Protein AF-A0A821DNL5-F1 (afdb_monomer_lite)

Structure (mmCIF, N/CA/C/O backbone):
data_AF-A0A821DNL5-F1
#
_entry.id   AF-A0A821DNL5-F1
#
loop_
_atom_site.group_PDB
_atom_site.id
_atom_site.type_symbol
_atom_site.label_atom_id
_atom_site.label_alt_id
_atom_site.label_comp_id
_atom_site.label_asym_id
_atom_site.label_entity_id
_atom_site.label_seq_id
_atom_site.pdbx_PDB_ins_code
_atom_site.Cartn_x
_atom_site.Cartn_y
_atom_site.Cartn_z
_atom_site.occupancy
_atom_site.B_iso_or_equiv
_atom_site.auth_seq_id
_atom_site.auth_comp_id
_atom_site.auth_asym_id
_atom_site.auth_atom_id
_atom_site.pdbx_PDB_model_num
ATOM 1 N N . MET A 1 1 ? -18.782 3.723 18.643 1.00 46.72 1 MET A N 1
ATOM 2 C CA . MET A 1 1 ? -18.907 2.375 18.046 1.00 46.72 1 MET A CA 1
ATOM 3 C C . MET A 1 1 ? -17.845 2.105 16.961 1.00 46.72 1 MET A C 1
ATOM 5 O O . MET A 1 1 ? -18.099 1.314 16.075 1.00 46.72 1 MET A O 1
ATOM 9 N N . ALA A 1 2 ? -16.632 2.681 17.043 1.00 53.59 2 ALA A N 1
ATOM 10 C CA . ALA A 1 2 ? -15.552 2.448 16.061 1.00 53.59 2 ALA A CA 1
ATOM 11 C C . ALA A 1 2 ? -14.561 1.331 16.469 1.00 53.59 2 ALA A C 1
ATOM 13 O O . ALA A 1 2 ? -13.684 0.946 15.699 1.00 53.59 2 ALA A O 1
ATOM 14 N N . THR A 1 3 ? -14.669 0.824 17.700 1.00 60.06 3 THR A N 1
ATOM 15 C CA . THR A 1 3 ? -13.731 -0.161 18.256 1.00 60.06 3 THR A CA 1
ATOM 16 C C . THR A 1 3 ? -13.913 -1.547 17.648 1.00 60.06 3 THR A C 1
ATOM 18 O O . THR A 1 3 ? -12.915 -2.219 17.439 1.00 60.06 3 THR A O 1
ATOM 21 N N . ASP A 1 4 ? -15.147 -1.931 17.313 1.00 78.69 4 ASP A N 1
ATOM 22 C CA . ASP A 1 4 ? -15.485 -3.278 16.831 1.00 78.69 4 ASP A CA 1
ATOM 23 C C . ASP A 1 4 ? -15.066 -3.510 15.366 1.00 78.69 4 ASP A C 1
ATOM 25 O O . ASP A 1 4 ? -14.506 -4.546 15.000 1.00 78.69 4 ASP A O 1
ATOM 29 N N . GLU A 1 5 ? -15.236 -2.497 14.513 1.00 83.12 5 GLU A N 1
ATOM 30 C CA . GLU A 1 5 ? -14.844 -2.586 13.101 1.00 83.12 5 GLU A CA 1
ATOM 31 C C . GLU A 1 5 ? -13.322 -2.575 12.924 1.00 83.12 5 GLU A C 1
ATOM 33 O O . GLU A 1 5 ? -12.785 -3.305 12.091 1.00 83.12 5 GLU A O 1
ATOM 38 N N . TYR A 1 6 ? -12.605 -1.795 13.741 1.00 86.44 6 TYR A N 1
ATOM 39 C CA . TYR A 1 6 ? -11.142 -1.778 13.727 1.00 86.44 6 TYR A CA 1
ATOM 40 C C . TYR A 1 6 ? -10.549 -3.106 14.196 1.00 86.44 6 TYR A C 1
ATOM 42 O O . TYR A 1 6 ? -9.612 -3.611 13.574 1.00 86.44 6 TYR A O 1
ATOM 50 N N . THR A 1 7 ? -11.089 -3.687 15.273 1.00 88.94 7 THR A N 1
ATOM 51 C CA . THR A 1 7 ? -10.654 -5.009 15.741 1.00 88.94 7 THR A CA 1
ATOM 52 C C . THR A 1 7 ? -10.942 -6.071 14.693 1.00 88.94 7 THR A C 1
ATOM 54 O O . THR A 1 7 ? -10.059 -6.870 14.397 1.00 88.94 7 THR A O 1
ATOM 57 N N . THR A 1 8 ? -12.112 -6.021 14.052 1.00 89.12 8 THR A N 1
ATOM 58 C CA . THR A 1 8 ? -12.461 -6.934 12.955 1.00 89.12 8 THR A CA 1
ATOM 59 C C . THR A 1 8 ? -11.480 -6.803 11.788 1.00 89.12 8 THR A C 1
ATOM 61 O O . THR A 1 8 ? -10.945 -7.802 11.320 1.00 89.12 8 THR A O 1
ATOM 64 N N . ALA A 1 9 ? -11.148 -5.580 11.366 1.00 89.56 9 ALA A N 1
ATOM 65 C CA . ALA A 1 9 ? -10.171 -5.354 10.300 1.00 89.56 9 ALA A CA 1
ATOM 66 C C . ALA A 1 9 ? -8.773 -5.898 10.647 1.00 89.56 9 ALA A C 1
ATOM 68 O O . ALA A 1 9 ? -8.085 -6.453 9.788 1.00 89.56 9 ALA A O 1
ATOM 69 N N . CYS A 1 10 ? -8.354 -5.766 11.909 1.00 87.12 10 CYS A N 1
ATOM 70 C CA . CYS A 1 10 ? -7.098 -6.345 12.385 1.00 87.12 10 CYS A CA 1
ATOM 71 C C . CYS A 1 10 ? -7.126 -7.878 12.356 1.00 87.12 10 CYS A C 1
ATOM 73 O O . CYS A 1 10 ? -6.159 -8.478 11.893 1.00 87.12 10 CYS A O 1
ATOM 75 N N . LEU A 1 11 ? -8.233 -8.499 12.773 1.00 89.38 11 LEU A N 1
ATOM 76 C CA . LEU A 1 11 ? -8.402 -9.953 12.736 1.00 89.38 11 LEU A CA 1
ATOM 77 C C . LEU A 1 11 ? -8.381 -10.496 11.302 1.00 89.38 11 LEU A C 1
ATOM 79 O O . LEU A 1 11 ? -7.683 -11.468 11.030 1.00 89.38 11 LEU A O 1
ATOM 83 N N . GLU A 1 12 ? -9.070 -9.845 10.362 1.00 87.50 12 GLU A N 1
ATOM 84 C CA . GLU A 1 12 ? -9.040 -10.221 8.938 1.00 87.50 12 GLU A CA 1
ATOM 85 C C . GLU A 1 12 ? -7.617 -10.120 8.362 1.00 87.50 12 GLU A C 1
ATOM 87 O O . GLU A 1 12 ? -7.156 -11.001 7.636 1.00 87.50 12 GLU A O 1
ATOM 92 N N . LYS A 1 13 ? -6.863 -9.079 8.742 1.00 87.44 13 LYS A N 1
ATOM 93 C CA . LYS A 1 13 ? -5.449 -8.945 8.367 1.00 87.44 13 LYS A CA 1
ATOM 94 C C . LYS A 1 13 ? -4.601 -10.084 8.949 1.00 87.44 13 LYS A C 1
ATOM 96 O O . LYS A 1 13 ? -3.735 -10.607 8.245 1.00 87.44 13 LYS A O 1
ATOM 101 N N . GLU A 1 14 ? -4.805 -10.453 10.212 1.00 87.31 14 GLU A N 1
ATOM 102 C CA . GLU A 1 14 ? -4.107 -11.575 10.863 1.00 87.31 14 GLU A CA 1
ATOM 103 C C . GLU A 1 14 ? -4.449 -12.916 10.200 1.00 87.31 14 GLU A C 1
ATOM 105 O O . GLU A 1 14 ? -3.560 -13.741 9.984 1.00 87.31 14 GLU A O 1
ATOM 110 N N . ALA A 1 15 ? -5.700 -13.079 9.764 1.00 85.94 15 ALA A N 1
ATOM 111 C CA . ALA A 1 15 ? -6.165 -14.194 8.942 1.00 85.94 15 ALA A CA 1
ATOM 112 C C . ALA A 1 15 ? -5.654 -14.151 7.487 1.00 85.94 15 ALA A C 1
ATOM 114 O O . ALA A 1 15 ? -5.861 -15.103 6.741 1.00 85.94 15 ALA A O 1
ATOM 115 N N . ARG A 1 16 ? -4.935 -13.088 7.094 1.00 87.25 16 ARG A N 1
ATOM 116 C CA . ARG A 1 16 ? -4.404 -12.828 5.739 1.00 87.25 16 ARG A CA 1
ATOM 117 C C . ARG A 1 16 ? -5.456 -12.590 4.663 1.00 87.25 16 ARG A C 1
ATOM 119 O O . ARG A 1 16 ? -5.145 -12.637 3.475 1.00 87.25 16 ARG A O 1
ATOM 126 N N . GLU A 1 17 ? -6.663 -12.241 5.071 1.00 92.81 17 GLU A N 1
ATOM 127 C CA . GLU A 1 17 ? -7.742 -11.797 4.197 1.00 92.81 17 GLU A CA 1
ATOM 128 C C . GLU A 1 17 ? -7.563 -10.300 3.894 1.00 92.81 17 GLU A C 1
ATOM 130 O O . GLU A 1 17 ? -8.351 -9.439 4.297 1.00 92.81 17 GLU A O 1
ATOM 135 N N . TYR A 1 18 ? -6.457 -9.964 3.224 1.00 92.75 18 TYR A N 1
ATOM 136 C CA . TYR A 1 18 ? -6.004 -8.580 3.071 1.00 92.75 18 TYR A CA 1
ATOM 137 C C . TYR A 1 18 ? -7.014 -7.702 2.331 1.00 92.75 18 TYR A C 1
ATOM 139 O O . TYR A 1 18 ? -7.199 -6.546 2.702 1.00 92.75 18 TYR A O 1
ATOM 147 N N . GLU A 1 19 ? -7.709 -8.228 1.325 1.00 94.00 19 GLU A N 1
ATOM 148 C CA . GLU A 1 19 ? -8.760 -7.512 0.603 1.00 94.00 19 GLU A CA 1
ATOM 149 C C . GLU A 1 19 ? -9.935 -7.138 1.515 1.00 94.00 19 GLU A C 1
ATOM 151 O O . GLU A 1 19 ? -10.426 -6.007 1.444 1.00 94.00 19 GLU A O 1
ATOM 156 N N . LYS A 1 20 ? -10.357 -8.047 2.405 1.00 93.06 20 LYS A N 1
ATOM 157 C CA . LYS A 1 20 ? -11.423 -7.776 3.383 1.00 93.06 20 LYS A CA 1
ATOM 158 C C . LYS A 1 20 ? -10.969 -6.741 4.404 1.00 93.06 20 LYS A C 1
ATOM 160 O O . LYS A 1 20 ? -11.681 -5.766 4.646 1.00 93.06 20 LYS A O 1
ATOM 165 N N . ALA A 1 21 ? -9.758 -6.900 4.938 1.00 94.44 21 ALA A N 1
ATOM 166 C CA . ALA A 1 21 ? -9.166 -5.934 5.857 1.00 94.44 21 ALA A CA 1
ATOM 167 C C . ALA A 1 21 ? -9.080 -4.531 5.228 1.00 94.44 21 ALA A C 1
ATOM 169 O O . A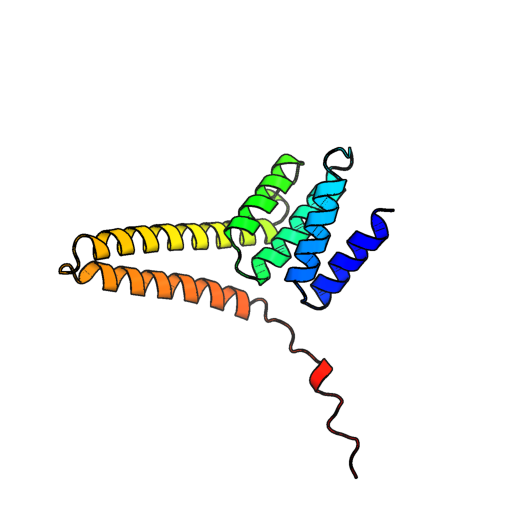LA A 1 21 ? -9.456 -3.542 5.856 1.00 94.44 21 ALA A O 1
ATOM 170 N N . ILE A 1 22 ? -8.661 -4.429 3.960 1.00 96.62 22 ILE A N 1
ATOM 171 C CA . ILE A 1 22 ? -8.616 -3.161 3.213 1.00 96.62 22 ILE A CA 1
ATOM 172 C C . ILE A 1 22 ? -10.004 -2.535 3.083 1.00 96.62 22 ILE A C 1
ATOM 174 O O . ILE A 1 22 ? -10.134 -1.321 3.267 1.00 96.62 22 ILE A O 1
ATOM 178 N N . ALA A 1 23 ? -11.032 -3.326 2.764 1.00 95.50 23 ALA A N 1
ATOM 179 C CA . ALA A 1 23 ? -12.400 -2.828 2.650 1.00 95.50 23 ALA A CA 1
ATOM 180 C C . ALA A 1 23 ? -12.883 -2.232 3.981 1.00 95.50 23 ALA A C 1
ATOM 182 O O . ALA A 1 23 ? -13.397 -1.112 4.004 1.00 95.50 23 ALA A O 1
ATOM 183 N N . LEU A 1 24 ? -12.621 -2.924 5.093 1.00 94.88 24 LEU A N 1
ATOM 184 C CA . LEU A 1 24 ? -12.960 -2.450 6.434 1.00 94.88 24 LEU A CA 1
ATOM 185 C C . LEU A 1 24 ? -12.183 -1.183 6.814 1.00 94.88 24 LEU A C 1
ATOM 187 O O . LEU A 1 24 ? -12.790 -0.201 7.228 1.00 94.88 24 LEU A O 1
ATOM 191 N N . PHE A 1 25 ? -10.863 -1.134 6.604 1.00 95.00 25 PHE A N 1
ATOM 192 C CA . PHE A 1 25 ? -10.086 0.084 6.872 1.00 95.00 25 PHE A CA 1
ATOM 193 C C . PHE A 1 25 ? -10.533 1.267 6.011 1.00 95.00 25 PHE A C 1
ATOM 195 O O . PHE A 1 25 ? -10.547 2.405 6.473 1.00 95.00 25 PHE A O 1
ATOM 202 N N . THR A 1 26 ? -10.927 1.014 4.764 1.00 95.25 26 THR A N 1
ATOM 203 C CA . THR A 1 26 ? -11.461 2.053 3.876 1.00 95.25 26 THR A CA 1
ATOM 204 C C . THR A 1 26 ? -12.794 2.586 4.381 1.00 95.25 26 THR A C 1
ATOM 206 O O . THR A 1 26 ? -12.984 3.802 4.397 1.00 95.25 26 THR A O 1
ATOM 209 N N . LYS A 1 27 ? -13.675 1.699 4.856 1.00 93.00 27 LYS A N 1
ATOM 210 C CA . LYS A 1 27 ? -14.927 2.083 5.508 1.00 93.00 27 LYS A CA 1
ATOM 211 C C . LYS A 1 27 ? -14.657 2.964 6.731 1.00 93.00 27 LYS A C 1
ATOM 213 O O . LYS A 1 27 ? -15.155 4.087 6.776 1.00 93.00 27 LYS A O 1
ATOM 218 N N . ILE A 1 28 ? -13.779 2.523 7.634 1.00 91.31 28 ILE A N 1
ATOM 219 C CA . ILE A 1 28 ? -13.387 3.284 8.831 1.00 91.31 28 ILE A CA 1
ATOM 220 C C . ILE A 1 28 ? -12.903 4.688 8.447 1.00 91.31 28 ILE A C 1
ATOM 222 O O . ILE A 1 28 ? -13.373 5.676 8.998 1.00 91.31 28 ILE A O 1
ATOM 226 N N . LEU A 1 29 ? -12.004 4.810 7.466 1.00 91.19 29 LEU A N 1
ATOM 227 C CA . LEU A 1 29 ? -11.494 6.117 7.031 1.00 91.19 29 LEU A CA 1
ATOM 228 C C . LEU A 1 29 ? -12.583 7.020 6.437 1.00 91.19 29 LEU A C 1
ATOM 230 O O . LEU A 1 29 ? -12.535 8.232 6.632 1.00 91.19 29 LEU A O 1
ATOM 234 N N . SER A 1 30 ? -13.563 6.449 5.731 1.00 89.56 30 SER A N 1
ATOM 235 C CA . SER A 1 30 ? -14.666 7.221 5.149 1.00 89.56 30 SER A CA 1
ATOM 236 C C . SER A 1 30 ? -15.604 7.807 6.209 1.00 89.56 30 SER A C 1
ATOM 238 O O . SER A 1 30 ? -16.050 8.943 6.071 1.00 89.56 30 SER A O 1
ATOM 240 N N . GLU A 1 31 ? -15.839 7.074 7.298 1.00 86.75 31 GLU A N 1
ATOM 241 C CA . GLU A 1 31 ? -16.700 7.501 8.406 1.00 86.75 31 GLU A CA 1
ATOM 242 C C . GLU A 1 31 ? -15.992 8.468 9.362 1.00 86.75 31 GLU A C 1
ATOM 244 O O . GLU A 1 31 ? -16.631 9.249 10.065 1.00 86.75 31 GLU A O 1
ATOM 249 N N . GLN A 1 32 ? -14.660 8.421 9.394 1.00 77.56 32 GLN A N 1
ATOM 250 C CA . GLN A 1 32 ? -13.825 9.166 10.335 1.00 77.56 32 GLN A CA 1
ATOM 251 C C . GLN A 1 32 ? -13.206 10.435 9.723 1.00 77.56 32 GLN A C 1
ATOM 253 O O . GLN A 1 32 ? -12.328 11.050 10.333 1.00 77.56 32 GLN A O 1
ATOM 258 N N . ASN A 1 33 ? -13.677 10.858 8.544 1.00 63.94 33 ASN A N 1
ATOM 259 C CA . ASN A 1 33 ? -13.138 11.993 7.783 1.00 63.94 33 ASN A CA 1
ATOM 260 C C . ASN A 1 33 ? -13.150 13.345 8.530 1.00 63.94 33 ASN A C 1
ATOM 262 O O . ASN A 1 33 ? -12.432 14.256 8.131 1.00 63.94 33 ASN A O 1
ATOM 266 N N . ASN A 1 34 ? -13.914 13.458 9.622 1.00 61.09 34 ASN A N 1
ATOM 267 C CA . ASN A 1 34 ? -14.079 14.677 10.415 1.00 61.09 34 ASN A CA 1
ATOM 268 C C . ASN A 1 34 ? -13.638 14.526 11.882 1.00 61.09 34 ASN A C 1
ATOM 270 O O . ASN A 1 34 ? -14.037 15.329 12.727 1.00 61.09 34 ASN A O 1
ATOM 274 N N . THR A 1 35 ? -12.865 13.492 12.234 1.00 66.88 35 THR A N 1
ATOM 275 C CA . THR A 1 35 ? -12.505 13.277 13.647 1.00 66.88 35 THR A CA 1
ATOM 276 C C . THR A 1 35 ? -11.232 14.003 14.050 1.00 66.88 35 THR A C 1
ATOM 278 O O . THR A 1 35 ? -10.271 14.101 13.292 1.00 66.88 35 THR A O 1
ATOM 281 N N . THR A 1 36 ? -11.187 14.453 15.303 1.00 67.56 36 THR A N 1
ATOM 282 C CA . THR A 1 36 ? -10.004 15.077 15.909 1.00 67.56 36 THR A CA 1
ATOM 283 C C . THR A 1 36 ? -8.917 14.062 16.287 1.00 67.56 36 THR A C 1
ATOM 285 O O . THR A 1 36 ? -7.826 14.458 16.699 1.00 67.56 36 THR A O 1
ATOM 288 N N . ASN A 1 37 ? -9.179 12.751 16.176 1.00 83.62 37 ASN A N 1
ATOM 289 C CA . ASN A 1 37 ? -8.255 11.710 16.624 1.00 83.62 37 ASN A CA 1
ATOM 290 C C . ASN A 1 37 ? -7.259 11.315 15.523 1.00 83.62 37 ASN A C 1
ATOM 292 O O . ASN A 1 37 ? -7.337 10.241 14.924 1.00 83.62 37 ASN A O 1
ATOM 296 N N . LYS A 1 38 ? -6.278 12.192 15.297 1.00 86.38 38 LYS A N 1
ATOM 297 C CA . LYS A 1 38 ? -5.214 11.995 14.300 1.00 86.38 38 LYS A CA 1
ATOM 298 C C . LYS A 1 38 ? -4.412 10.712 14.516 1.00 86.38 38 LYS A C 1
ATOM 300 O O . LYS A 1 38 ? -4.092 10.022 13.554 1.00 86.38 38 LYS A O 1
ATOM 305 N N . ASN A 1 39 ? -4.144 10.339 15.770 1.00 89.00 39 ASN A N 1
ATOM 306 C CA . ASN A 1 39 ? -3.408 9.110 16.087 1.00 89.00 39 ASN A CA 1
ATOM 307 C 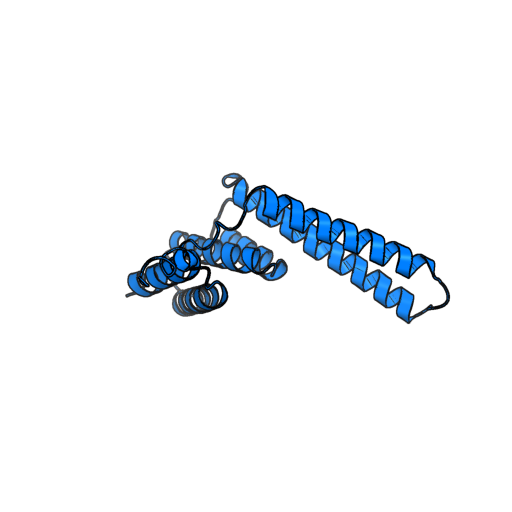C . ASN A 1 39 ? -4.150 7.862 15.598 1.00 89.00 39 ASN A C 1
ATOM 309 O O . ASN A 1 39 ? -3.533 6.952 15.046 1.00 89.00 39 ASN A O 1
ATOM 313 N N . TYR A 1 40 ? -5.474 7.836 15.754 1.00 88.56 40 TYR A N 1
ATOM 314 C CA . TYR A 1 40 ? -6.293 6.747 15.238 1.00 88.56 40 TYR A CA 1
ATOM 315 C C . TYR A 1 40 ? -6.262 6.691 13.704 1.00 88.56 40 TYR A C 1
ATOM 317 O O . TYR A 1 40 ? -6.028 5.622 13.144 1.00 88.56 40 TYR A O 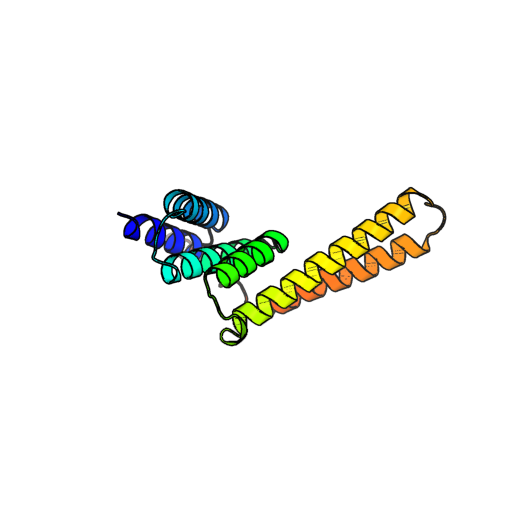1
ATOM 325 N N . LEU A 1 41 ? -6.394 7.833 13.020 1.00 90.75 41 LEU A N 1
ATOM 326 C CA . LEU A 1 41 ? -6.291 7.895 11.555 1.00 90.75 41 LEU A CA 1
ATOM 327 C C . LEU A 1 41 ? -4.933 7.392 11.053 1.00 90.75 41 LEU A C 1
ATOM 329 O O . LEU A 1 41 ? -4.886 6.561 10.147 1.00 90.75 41 LEU A O 1
ATOM 333 N N . ILE A 1 42 ? -3.834 7.820 11.684 1.00 93.06 42 ILE A N 1
ATOM 334 C CA . ILE A 1 42 ? -2.480 7.333 11.381 1.00 93.06 42 ILE A CA 1
ATOM 335 C C . ILE A 1 42 ? -2.420 5.809 11.503 1.00 93.06 42 ILE A C 1
ATOM 337 O O . ILE A 1 42 ? -1.921 5.142 10.598 1.00 93.06 42 ILE A O 1
ATOM 341 N N . MET A 1 43 ? -2.945 5.240 12.593 1.00 92.19 43 MET A N 1
ATOM 342 C CA . MET A 1 43 ? -2.965 3.788 12.777 1.00 92.19 43 MET A CA 1
ATOM 343 C C . MET A 1 43 ? -3.745 3.079 11.669 1.00 92.19 43 MET A C 1
ATOM 345 O O . MET A 1 43 ? -3.279 2.059 11.163 1.00 92.19 43 MET A O 1
ATOM 349 N N . VAL A 1 44 ? -4.904 3.605 11.271 1.00 93.81 44 VAL A N 1
ATOM 350 C CA . VAL A 1 44 ? -5.723 3.007 10.210 1.00 93.81 44 VAL A CA 1
ATOM 351 C C . VAL A 1 44 ? -5.007 3.072 8.856 1.00 93.81 44 VAL A C 1
ATOM 353 O O . VAL A 1 44 ? -4.910 2.046 8.182 1.00 93.81 44 VAL A O 1
ATOM 356 N N . TYR A 1 45 ? -4.427 4.221 8.489 1.00 95.69 45 TYR A N 1
ATOM 357 C CA . TYR A 1 45 ? -3.623 4.350 7.267 1.00 95.69 45 TYR A CA 1
ATOM 358 C C . TYR A 1 45 ? -2.444 3.377 7.254 1.00 95.69 45 TYR A C 1
ATOM 360 O O . TYR A 1 45 ? -2.241 2.672 6.269 1.00 95.69 45 TYR A O 1
ATOM 368 N N . LYS A 1 46 ? -1.703 3.267 8.363 1.00 95.06 46 LYS A N 1
ATOM 369 C CA . LYS A 1 46 ? -0.585 2.321 8.482 1.00 95.06 46 LYS A CA 1
ATOM 370 C C . LYS A 1 46 ? -1.038 0.875 8.282 1.00 95.06 46 LYS A C 1
ATOM 372 O O . LYS A 1 46 ? -0.434 0.141 7.505 1.00 95.06 46 LYS A O 1
ATOM 377 N N . ARG A 1 47 ? -2.119 0.455 8.945 1.00 95.00 47 ARG A N 1
ATOM 378 C CA . ARG A 1 47 ? -2.627 -0.920 8.818 1.00 95.00 47 ARG A CA 1
ATOM 379 C C . ARG A 1 47 ? -3.126 -1.230 7.410 1.00 95.00 47 ARG A C 1
ATOM 381 O O . ARG A 1 47 ? -2.889 -2.333 6.916 1.00 95.00 47 ARG A O 1
ATOM 388 N N . ARG A 1 48 ? -3.764 -0.269 6.741 1.00 96.75 48 ARG A N 1
ATOM 389 C CA . ARG A 1 48 ? -4.198 -0.436 5.351 1.00 96.75 48 ARG A CA 1
ATOM 390 C C . ARG A 1 48 ? -3.012 -0.472 4.380 1.00 96.75 48 ARG A C 1
ATOM 392 O O . ARG A 1 48 ? -2.985 -1.348 3.517 1.00 96.75 48 ARG A O 1
ATOM 399 N N . ALA A 1 49 ? -1.995 0.364 4.593 1.00 96.81 49 ALA A N 1
ATOM 400 C CA . ALA A 1 49 ? -0.736 0.334 3.848 1.00 96.81 49 ALA A CA 1
ATOM 401 C C . ALA A 1 49 ? -0.032 -1.028 3.959 1.00 96.81 49 ALA A C 1
ATOM 403 O O . ALA A 1 49 ? 0.379 -1.589 2.948 1.00 96.81 49 ALA A O 1
ATOM 404 N N . GLU A 1 50 ? 0.047 -1.614 5.157 1.00 94.56 50 GLU A N 1
ATOM 405 C CA . GLU A 1 50 ? 0.597 -2.966 5.345 1.00 94.56 50 GLU A CA 1
ATOM 406 C C . GLU A 1 50 ? -0.163 -4.010 4.509 1.00 94.56 50 GLU A C 1
ATOM 408 O O . GLU A 1 50 ? 0.457 -4.869 3.883 1.00 94.56 50 GLU A O 1
ATOM 413 N N . CYS A 1 51 ? -1.497 -3.927 4.452 1.00 94.94 51 CYS A N 1
ATOM 414 C CA . CYS A 1 51 ? -2.310 -4.835 3.639 1.00 94.94 51 CYS A CA 1
ATOM 415 C C . CYS A 1 51 ? -2.049 -4.637 2.139 1.00 94.94 51 CYS A C 1
ATOM 417 O O . CYS A 1 51 ? -1.821 -5.609 1.419 1.00 94.94 51 CYS A O 1
ATOM 419 N N . TYR A 1 52 ? -2.015 -3.387 1.663 1.00 96.81 52 TYR A N 1
ATOM 420 C CA . TYR A 1 52 ? -1.657 -3.082 0.275 1.00 96.81 52 TYR A CA 1
ATOM 421 C C . TYR A 1 52 ? -0.268 -3.596 -0.087 1.00 96.81 52 TYR A C 1
ATOM 423 O O . TYR A 1 52 ? -0.071 -4.120 -1.183 1.00 96.81 52 TYR A O 1
ATOM 431 N N . TYR A 1 53 ? 0.674 -3.502 0.847 1.00 93.75 53 TYR A N 1
ATOM 432 C CA . TYR A 1 53 ? 2.028 -3.979 0.650 1.00 93.75 53 TYR A CA 1
ATOM 433 C C . TYR A 1 53 ? 2.085 -5.501 0.497 1.00 93.75 53 TYR A C 1
ATOM 435 O O . TYR A 1 53 ? 2.734 -6.000 -0.422 1.00 93.75 53 TYR A O 1
ATOM 443 N N . LYS A 1 54 ? 1.330 -6.251 1.315 1.00 91.06 54 LYS A N 1
ATOM 444 C CA . LYS A 1 54 ? 1.210 -7.713 1.166 1.00 91.06 54 LYS A CA 1
ATOM 445 C C . LYS A 1 54 ? 0.558 -8.137 -0.154 1.00 91.06 54 LYS A C 1
ATOM 447 O O . LYS A 1 54 ? 0.871 -9.215 -0.650 1.00 91.06 54 LYS A O 1
ATOM 452 N N . LEU A 1 55 ? -0.270 -7.280 -0.751 1.00 91.81 55 LEU A N 1
ATOM 453 C CA . LEU A 1 55 ? -0.863 -7.481 -2.078 1.00 91.81 55 LEU A CA 1
ATOM 454 C C . LEU A 1 55 ? -0.031 -6.889 -3.232 1.00 91.81 55 LEU A C 1
ATOM 456 O O . LEU A 1 55 ? -0.512 -6.846 -4.362 1.00 91.81 55 LEU A O 1
ATOM 460 N N . ALA A 1 56 ? 1.188 -6.401 -2.965 1.00 91.62 56 ALA A N 1
ATOM 461 C CA . ALA A 1 56 ? 2.057 -5.732 -3.939 1.00 91.62 56 ALA A CA 1
ATOM 462 C C . ALA A 1 56 ? 1.411 -4.518 -4.652 1.00 91.62 56 ALA A C 1
ATOM 464 O O . ALA A 1 56 ? 1.802 -4.139 -5.758 1.00 91.62 56 ALA A O 1
ATOM 465 N N . LYS A 1 57 ? 0.436 -3.860 -4.011 1.00 94.12 57 LYS A N 1
ATOM 466 C CA . LYS A 1 57 ? -0.223 -2.638 -4.504 1.00 94.12 57 LYS A CA 1
ATOM 467 C C . LYS A 1 57 ? 0.571 -1.399 -4.081 1.00 94.12 57 LYS A C 1
ATOM 469 O O . LYS A 1 57 ? 0.120 -0.595 -3.269 1.00 94.12 57 LYS A O 1
ATOM 474 N N . PHE A 1 58 ? 1.787 -1.267 -4.609 1.00 94.25 58 PHE A N 1
ATOM 475 C CA . PHE A 1 58 ? 2.803 -0.328 -4.110 1.00 94.25 58 PHE A CA 1
ATOM 476 C C . PHE A 1 58 ? 2.393 1.149 -4.151 1.00 94.25 58 PHE A C 1
ATOM 478 O O . PHE A 1 58 ? 2.700 1.884 -3.216 1.00 94.25 58 PHE A O 1
ATOM 485 N N . GLN A 1 59 ? 1.653 1.589 -5.174 1.00 96.69 59 GLN A N 1
ATOM 486 C CA . GLN A 1 59 ? 1.185 2.977 -5.228 1.00 96.69 59 GLN A CA 1
ATOM 487 C C . GLN A 1 59 ? 0.230 3.295 -4.069 1.00 96.69 59 GLN A C 1
ATOM 489 O O . GLN A 1 59 ? 0.386 4.314 -3.406 1.00 96.69 59 GLN A O 1
ATOM 494 N N . ASN A 1 60 ? -0.689 2.379 -3.750 1.00 97.81 60 ASN A N 1
ATOM 495 C CA . ASN A 1 60 ? -1.613 2.551 -2.631 1.00 97.81 60 ASN A CA 1
ATOM 496 C C . ASN A 1 60 ? -0.889 2.598 -1.276 1.00 97.81 60 ASN A C 1
ATOM 498 O O . ASN A 1 60 ? -1.323 3.313 -0.377 1.00 97.81 60 ASN A O 1
ATOM 502 N N . VAL A 1 61 ? 0.227 1.873 -1.132 1.00 97.50 61 VAL A N 1
ATOM 503 C CA . VAL A 1 61 ? 1.089 1.961 0.058 1.00 97.50 61 VAL A CA 1
ATOM 504 C C . VAL A 1 61 ? 1.665 3.366 0.204 1.00 97.50 61 VAL A C 1
ATOM 506 O O . VAL A 1 61 ? 1.580 3.957 1.278 1.00 97.50 61 VAL A O 1
ATOM 509 N N . ILE A 1 62 ? 2.226 3.911 -0.880 1.00 97.50 62 ILE A N 1
ATOM 510 C CA . ILE A 1 62 ? 2.795 5.264 -0.905 1.00 97.50 62 ILE A CA 1
ATOM 511 C C . ILE A 1 62 ? 1.720 6.295 -0.546 1.00 97.50 62 ILE A C 1
ATOM 513 O O . ILE A 1 62 ? 1.960 7.174 0.284 1.00 97.50 62 ILE A O 1
ATOM 517 N N . ASP A 1 63 ? 0.528 6.165 -1.127 1.00 97.69 63 ASP A N 1
ATOM 518 C CA . ASP A 1 63 ? -0.588 7.077 -0.887 1.00 97.69 63 ASP A CA 1
ATOM 519 C C . ASP A 1 63 ? -1.026 7.058 0.587 1.00 97.69 63 ASP A C 1
ATOM 521 O O . ASP A 1 63 ? -1.157 8.120 1.201 1.00 97.69 63 ASP A O 1
ATOM 525 N N . ASP A 1 64 ? -1.174 5.873 1.190 1.00 97.44 64 ASP A N 1
ATOM 526 C CA . ASP A 1 64 ? -1.559 5.733 2.600 1.00 97.44 64 ASP A CA 1
ATOM 527 C C . ASP A 1 64 ? -0.475 6.238 3.560 1.00 97.44 64 ASP A C 1
ATOM 529 O O . ASP A 1 64 ? -0.788 6.899 4.552 1.00 97.44 64 ASP A O 1
ATOM 533 N N . ILE A 1 65 ? 0.805 6.004 3.263 1.00 96.69 65 ILE A N 1
ATOM 534 C CA . ILE A 1 65 ? 1.911 6.549 4.063 1.00 96.69 65 ILE A CA 1
ATOM 535 C C . ILE A 1 65 ? 1.937 8.079 3.974 1.00 96.69 65 ILE A C 1
ATOM 537 O O . ILE A 1 65 ? 2.122 8.759 4.986 1.00 96.69 65 ILE A O 1
ATOM 541 N N . ASN A 1 66 ? 1.711 8.645 2.789 1.00 96.88 66 ASN A N 1
ATOM 542 C CA . ASN A 1 66 ? 1.627 10.093 2.614 1.00 96.88 66 ASN A CA 1
ATOM 543 C C . ASN A 1 66 ? 0.434 10.687 3.365 1.00 96.88 66 ASN A C 1
ATOM 545 O O . ASN A 1 66 ? 0.571 11.743 3.985 1.00 96.88 66 ASN A O 1
ATOM 549 N N . LYS A 1 67 ? -0.710 9.995 3.371 1.00 95.38 67 LYS A N 1
ATOM 550 C CA . LYS A 1 67 ? -1.867 10.377 4.183 1.00 95.38 67 LYS A CA 1
ATOM 551 C C . LYS A 1 67 ? -1.555 10.325 5.675 1.00 95.38 67 LYS A C 1
ATOM 553 O O . LYS A 1 67 ? -1.801 11.305 6.368 1.00 95.38 67 LYS A O 1
ATOM 558 N N . ALA A 1 68 ? -0.909 9.267 6.161 1.00 94.94 68 ALA A N 1
ATOM 559 C CA . ALA A 1 68 ? -0.464 9.200 7.551 1.00 94.94 68 ALA A CA 1
ATOM 560 C C . ALA A 1 68 ? 0.468 10.375 7.911 1.00 94.94 68 ALA A C 1
ATOM 562 O O . ALA A 1 68 ? 0.311 10.984 8.969 1.00 94.94 68 ALA A O 1
ATOM 563 N N . LYS A 1 69 ? 1.408 10.742 7.027 1.00 94.81 69 LYS A N 1
ATOM 564 C CA . LYS A 1 69 ? 2.302 11.899 7.227 1.00 94.81 69 LYS A CA 1
ATOM 565 C C . LYS A 1 69 ? 1.534 13.221 7.310 1.00 94.81 69 LYS A C 1
ATOM 567 O O . LYS A 1 69 ? 1.871 14.048 8.152 1.00 94.81 69 LYS A O 1
ATOM 572 N N . GLN A 1 70 ? 0.498 13.412 6.486 1.00 93.50 70 GLN A N 1
ATOM 573 C CA . GLN A 1 70 ? -0.386 14.589 6.552 1.00 93.50 70 GLN A CA 1
ATOM 574 C C . GLN A 1 70 ? -1.088 14.702 7.915 1.00 93.50 70 GLN A C 1
ATOM 576 O O . GLN A 1 70 ? -1.259 15.806 8.427 1.00 93.50 70 GLN A O 1
ATOM 581 N N . GLU A 1 71 ? -1.410 13.567 8.539 1.00 91.38 71 GLU A N 1
ATOM 582 C CA . GLU A 1 71 ? -1.996 13.514 9.883 1.00 91.38 71 GLU A CA 1
ATOM 583 C C . GLU A 1 71 ? -0.972 13.678 11.025 1.00 91.38 71 GLU A C 1
ATOM 585 O O . GLU A 1 71 ? -1.360 13.767 12.189 1.00 91.38 71 GLU A O 1
ATOM 590 N N . GLY A 1 72 ? 0.328 13.771 10.721 1.00 93.06 72 GLY A N 1
ATOM 591 C CA . GLY A 1 72 ? 1.398 13.981 11.705 1.00 93.06 72 GLY A CA 1
ATOM 592 C C . GLY A 1 72 ? 2.272 12.757 11.984 1.00 93.06 72 GLY A C 1
ATOM 593 O O . GLY A 1 72 ? 3.061 12.777 12.929 1.00 93.06 72 GLY A O 1
ATOM 594 N N . PHE A 1 73 ? 2.163 11.694 11.184 1.00 94.12 73 PHE A N 1
ATOM 595 C CA . PHE A 1 73 ? 3.078 10.557 11.276 1.00 94.12 73 PHE A CA 1
ATOM 596 C C . PHE A 1 73 ? 4.505 10.963 10.890 1.00 94.12 73 PHE A C 1
ATOM 598 O O . PHE A 1 73 ? 4.786 11.341 9.751 1.00 94.12 73 PHE A O 1
ATOM 605 N N . ASP A 1 74 ? 5.419 10.828 11.845 1.00 93.94 74 ASP A N 1
ATOM 606 C CA . ASP A 1 74 ? 6.848 11.014 11.634 1.00 93.94 74 ASP A CA 1
ATOM 607 C C . ASP A 1 74 ? 7.497 9.689 11.217 1.00 93.94 74 ASP A C 1
ATOM 609 O O . ASP A 1 74 ? 7.886 8.871 12.052 1.00 93.94 74 ASP A O 1
ATOM 613 N N . ILE A 1 75 ? 7.610 9.484 9.903 1.00 92.44 75 ILE A N 1
ATOM 614 C CA . ILE A 1 75 ? 8.175 8.257 9.326 1.00 92.44 75 ILE A CA 1
ATOM 615 C C . ILE A 1 75 ? 9.638 8.021 9.720 1.00 92.44 75 ILE A C 1
ATOM 617 O O . ILE A 1 75 ? 10.087 6.882 9.732 1.00 92.44 75 ILE A O 1
ATOM 621 N N . SER A 1 76 ? 10.388 9.071 10.075 1.00 90.44 76 SER A N 1
ATOM 622 C CA . SER A 1 76 ? 11.798 8.926 10.464 1.00 90.44 76 SER A CA 1
ATOM 623 C C . SER A 1 76 ? 11.973 8.135 11.765 1.00 90.44 76 SER A C 1
ATOM 625 O O . SER A 1 76 ? 13.041 7.582 12.017 1.00 90.44 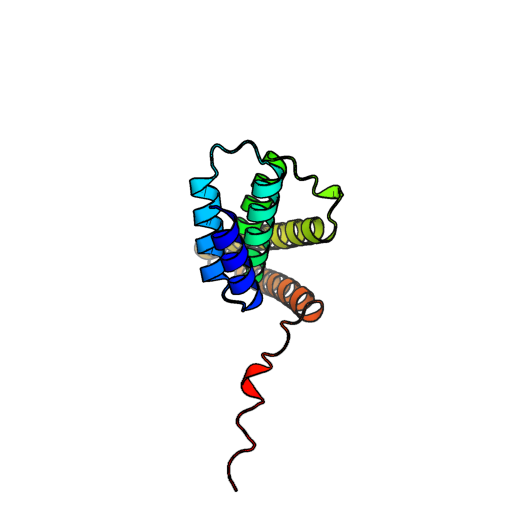76 SER A O 1
ATOM 627 N N . LYS A 1 77 ? 10.907 8.046 12.569 1.00 93.12 77 LYS A N 1
ATOM 628 C CA . LYS A 1 77 ? 10.860 7.296 13.828 1.00 93.12 77 LYS A CA 1
ATOM 629 C C . LYS A 1 77 ? 10.390 5.853 13.661 1.00 93.12 77 LYS A C 1
ATOM 631 O O . LYS A 1 77 ? 10.324 5.132 14.651 1.00 93.12 77 LYS A O 1
ATOM 636 N N . ASP A 1 78 ? 10.049 5.438 12.445 1.00 91.25 78 ASP A N 1
ATOM 637 C CA . ASP A 1 78 ? 9.544 4.101 12.141 1.00 91.25 78 ASP A CA 1
ATOM 638 C C . ASP A 1 78 ? 10.366 3.489 10.990 1.00 91.25 78 ASP A C 1
ATOM 640 O O . ASP A 1 78 ? 10.020 3.655 9.814 1.00 91.25 78 ASP A O 1
ATOM 644 N N . PRO A 1 79 ? 11.494 2.822 11.312 1.00 90.62 79 PRO A N 1
ATOM 645 C CA . PRO A 1 79 ? 12.404 2.260 10.315 1.00 90.62 79 PRO A CA 1
ATOM 646 C C . PRO A 1 79 ? 11.736 1.257 9.370 1.00 90.62 79 PRO A C 1
ATOM 648 O O . PRO A 1 79 ? 12.059 1.235 8.181 1.00 90.62 79 PRO A O 1
ATOM 651 N N . ASP A 1 80 ? 10.773 0.478 9.868 1.00 88.25 80 ASP A N 1
ATOM 652 C CA . ASP A 1 80 ? 10.050 -0.516 9.072 1.00 88.25 80 ASP A CA 1
ATOM 653 C C . ASP A 1 80 ? 9.212 0.174 7.993 1.00 88.25 80 ASP A C 1
ATOM 655 O O . ASP A 1 80 ? 9.271 -0.177 6.812 1.00 88.25 80 ASP A O 1
ATOM 659 N N . PHE A 1 81 ? 8.472 1.222 8.365 1.00 90.31 81 PHE A N 1
ATOM 660 C CA . PHE A 1 81 ? 7.702 2.005 7.398 1.00 90.31 81 PHE A CA 1
ATOM 661 C C . PHE A 1 81 ? 8.581 2.810 6.444 1.00 90.31 81 PHE A C 1
ATOM 663 O O . PHE A 1 81 ? 8.221 2.972 5.275 1.00 90.31 81 PHE A O 1
ATOM 670 N N . PHE A 1 82 ? 9.735 3.293 6.905 1.00 91.94 82 PHE A N 1
ATOM 671 C CA . PHE A 1 82 ? 10.714 3.937 6.035 1.00 91.94 82 PHE A CA 1
ATOM 672 C C . PHE A 1 82 ? 11.236 2.968 4.965 1.00 91.94 82 PHE A C 1
ATOM 674 O O . PHE A 1 82 ? 11.278 3.315 3.782 1.00 91.94 82 PHE A O 1
ATOM 681 N N . TYR A 1 83 ? 11.561 1.732 5.353 1.00 91.62 83 TYR A N 1
ATOM 682 C CA . TYR A 1 83 ? 11.934 0.672 4.418 1.00 91.62 83 TYR A CA 1
ATOM 683 C C . TYR A 1 83 ? 10.806 0.376 3.420 1.00 91.62 83 TYR A C 1
ATOM 685 O O . TYR A 1 83 ? 11.042 0.396 2.210 1.00 91.62 83 TYR A O 1
ATOM 693 N N . ILE A 1 84 ? 9.575 0.164 3.906 1.00 92.00 84 ILE A N 1
ATOM 694 C CA . ILE A 1 84 ? 8.410 -0.135 3.057 1.00 92.00 84 ILE A CA 1
ATOM 695 C C . ILE A 1 84 ? 8.196 0.975 2.024 1.00 92.00 84 ILE A C 1
ATOM 697 O O . ILE A 1 84 ? 8.000 0.681 0.843 1.00 92.00 84 ILE A O 1
ATOM 701 N N . LEU A 1 85 ? 8.266 2.246 2.435 1.00 94.12 85 LEU A N 1
ATOM 702 C CA . LEU A 1 85 ? 8.105 3.379 1.525 1.00 94.12 85 LEU A CA 1
ATOM 703 C C . LEU A 1 85 ? 9.175 3.378 0.427 1.00 94.12 85 LEU A C 1
ATOM 705 O O . LEU A 1 85 ? 8.843 3.531 -0.751 1.00 94.12 85 LEU A O 1
ATOM 709 N N . ASN A 1 86 ? 10.445 3.195 0.795 1.00 92.62 86 ASN A N 1
ATOM 710 C CA . ASN A 1 86 ? 11.548 3.171 -0.167 1.00 92.62 86 ASN A CA 1
ATOM 711 C C . ASN A 1 86 ? 11.410 2.005 -1.148 1.00 92.62 86 ASN A C 1
ATOM 713 O O . ASN A 1 86 ? 11.532 2.201 -2.358 1.00 92.62 86 ASN A O 1
ATOM 717 N N . HIS A 1 87 ? 11.086 0.812 -0.645 1.00 91.12 87 HIS A N 1
ATOM 718 C CA . HIS A 1 87 ? 10.844 -0.369 -1.471 1.00 91.12 87 HIS A CA 1
ATOM 719 C C . HIS A 1 87 ? 9.717 -0.126 -2.481 1.00 91.12 87 HIS A C 1
ATOM 721 O O . HIS A 1 87 ? 9.919 -0.300 -3.684 1.00 91.12 87 HIS A O 1
ATOM 727 N N . CYS A 1 88 ? 8.568 0.376 -2.020 1.00 93.62 88 CYS A N 1
ATOM 728 C CA . CYS A 1 88 ? 7.433 0.692 -2.889 1.00 93.62 88 CYS A CA 1
ATOM 729 C C . CYS A 1 88 ? 7.788 1.759 -3.934 1.00 93.62 88 CYS A C 1
ATOM 731 O O . CYS A 1 88 ? 7.405 1.638 -5.097 1.00 93.62 88 CYS A O 1
ATOM 733 N N . THR A 1 89 ? 8.556 2.780 -3.545 1.00 93.44 89 THR A N 1
ATOM 734 C CA . THR A 1 89 ? 8.988 3.860 -4.444 1.00 93.44 89 THR A CA 1
ATOM 735 C C . THR A 1 89 ? 9.875 3.323 -5.564 1.00 93.44 89 THR A C 1
ATOM 737 O O . THR A 1 89 ? 9.650 3.639 -6.735 1.00 93.44 89 THR A O 1
ATOM 740 N N . ILE A 1 90 ? 10.838 2.458 -5.235 1.00 91.25 90 ILE A N 1
ATOM 741 C CA . ILE A 1 90 ? 11.694 1.793 -6.225 1.00 91.25 90 ILE A CA 1
ATOM 742 C C . ILE A 1 90 ? 10.839 0.955 -7.181 1.00 91.25 90 ILE A C 1
ATOM 744 O O . ILE A 1 90 ? 11.005 1.053 -8.394 1.00 91.25 90 ILE A O 1
ATOM 748 N N . GLN A 1 91 ? 9.892 0.174 -6.657 1.00 91.25 91 GLN A N 1
ATOM 749 C CA . GLN A 1 91 ? 9.020 -0.683 -7.465 1.00 91.25 91 GLN A CA 1
ATOM 750 C C . GLN A 1 91 ? 8.148 0.113 -8.448 1.00 91.25 91 GLN A C 1
ATOM 752 O O . GLN A 1 91 ? 8.068 -0.245 -9.625 1.00 91.25 91 GLN A O 1
ATOM 757 N N . CYS A 1 92 ? 7.532 1.209 -7.997 1.00 92.38 92 CYS A N 1
ATOM 758 C CA . CYS A 1 92 ? 6.768 2.104 -8.869 1.00 92.38 92 CYS A CA 1
ATOM 759 C C . CYS A 1 92 ? 7.662 2.768 -9.926 1.00 92.38 92 CYS A C 1
ATOM 761 O O . CYS A 1 92 ? 7.279 2.845 -11.092 1.00 92.38 92 CYS A O 1
ATOM 763 N N . THR A 1 93 ? 8.866 3.198 -9.542 1.00 92.12 93 THR A N 1
ATOM 764 C CA . THR A 1 93 ? 9.817 3.840 -10.463 1.00 92.12 93 THR A CA 1
ATOM 765 C C . THR A 1 93 ? 10.278 2.866 -11.545 1.00 92.12 93 THR A C 1
ATOM 767 O O . THR A 1 93 ? 10.239 3.194 -12.727 1.00 92.12 93 THR A O 1
ATOM 770 N N . LEU A 1 94 ? 10.647 1.637 -11.167 1.00 90.94 94 LEU A N 1
ATOM 771 C CA . LEU A 1 94 ? 10.999 0.583 -12.120 1.00 90.94 94 LEU A CA 1
ATOM 772 C C . LEU A 1 94 ? 9.855 0.318 -13.101 1.00 90.94 94 LEU A C 1
ATOM 774 O O . LEU A 1 94 ? 10.101 0.229 -14.301 1.00 90.94 94 LEU A O 1
ATOM 778 N N . GLN A 1 95 ? 8.610 0.258 -12.616 1.00 91.88 95 GLN A N 1
ATOM 779 C CA . GLN A 1 95 ? 7.454 0.065 -13.490 1.00 91.88 95 GLN A CA 1
ATOM 780 C C . GLN A 1 95 ? 7.282 1.211 -14.494 1.00 91.88 95 GLN A C 1
ATOM 782 O O . GLN A 1 95 ? 7.008 0.955 -15.661 1.00 91.88 95 GLN A O 1
ATOM 787 N N . GLN A 1 96 ? 7.462 2.464 -14.073 1.00 92.25 96 GLN A N 1
ATOM 788 C CA . GLN A 1 96 ? 7.394 3.608 -14.989 1.00 92.25 96 GLN A CA 1
ATOM 789 C C . GLN A 1 96 ? 8.474 3.530 -16.071 1.00 92.25 96 GLN A C 1
ATOM 791 O O . GLN A 1 96 ? 8.192 3.766 -17.243 1.00 92.25 96 GLN A O 1
ATOM 796 N N . VAL A 1 97 ? 9.701 3.159 -15.697 1.00 92.12 97 VAL A N 1
ATOM 797 C CA . VAL A 1 97 ? 10.797 2.992 -16.658 1.00 92.12 97 VAL A CA 1
ATOM 798 C C . VAL A 1 97 ? 10.486 1.865 -17.647 1.00 92.12 97 VAL A C 1
ATOM 800 O O . VAL A 1 97 ? 10.677 2.057 -18.845 1.00 92.12 97 VAL A O 1
ATOM 803 N N . ILE A 1 98 ? 9.965 0.727 -17.175 1.00 92.19 98 ILE A N 1
ATOM 804 C CA . ILE A 1 98 ? 9.521 -0.380 -18.038 1.00 92.19 98 ILE A CA 1
ATOM 805 C C . ILE A 1 98 ? 8.471 0.110 -19.040 1.00 92.19 98 ILE A C 1
ATOM 807 O O . ILE A 1 98 ? 8.674 -0.052 -20.241 1.00 92.19 98 ILE A O 1
ATOM 811 N N . ASN A 1 99 ? 7.420 0.788 -18.570 1.00 92.75 99 ASN A N 1
ATOM 812 C CA . ASN A 1 99 ? 6.355 1.309 -19.431 1.00 92.75 99 ASN A CA 1
ATOM 813 C C . ASN A 1 99 ? 6.906 2.254 -20.511 1.00 92.75 99 ASN A C 1
ATOM 815 O O . ASN A 1 99 ? 6.534 2.146 -21.677 1.00 92.75 99 ASN A O 1
ATOM 819 N N . ASN A 1 100 ? 7.843 3.139 -20.152 1.00 92.56 100 ASN A N 1
ATOM 820 C CA . ASN A 1 100 ? 8.478 4.036 -21.118 1.00 92.56 100 ASN A CA 1
ATOM 821 C C . ASN A 1 100 ? 9.216 3.253 -22.213 1.00 92.56 100 ASN A C 1
ATOM 823 O O . ASN A 1 100 ? 9.133 3.606 -23.387 1.00 92.56 100 ASN A O 1
ATOM 827 N N . PHE A 1 101 ? 9.936 2.185 -21.859 1.00 91.31 101 PHE A N 1
ATOM 828 C CA . PHE A 1 101 ? 10.603 1.339 -22.851 1.00 91.31 101 PHE A CA 1
ATOM 829 C C . PHE A 1 101 ? 9.618 0.529 -23.697 1.00 91.31 101 PHE A C 1
ATOM 831 O O . PHE A 1 101 ? 9.870 0.338 -24.886 1.00 91.31 101 PHE A O 1
ATOM 838 N N . GLU A 1 102 ? 8.499 0.085 -23.128 1.00 91.75 102 GLU A N 1
ATOM 839 C CA . GLU A 1 102 ? 7.425 -0.567 -23.881 1.00 91.75 102 GLU A CA 1
ATOM 840 C C . GLU A 1 102 ? 6.793 0.387 -24.901 1.00 91.75 102 GLU A C 1
ATOM 842 O O . GLU A 1 102 ? 6.532 -0.010 -26.037 1.00 91.75 102 GLU A O 1
ATOM 847 N N . ASP A 1 103 ? 6.594 1.656 -24.540 1.00 92.69 103 ASP A N 1
ATOM 848 C CA . ASP A 1 103 ? 6.136 2.697 -25.464 1.00 92.69 103 ASP A CA 1
ATOM 849 C C . ASP A 1 103 ? 7.123 2.897 -26.617 1.00 92.69 103 ASP A C 1
ATOM 851 O O . ASP A 1 103 ? 6.722 2.908 -27.781 1.00 92.69 10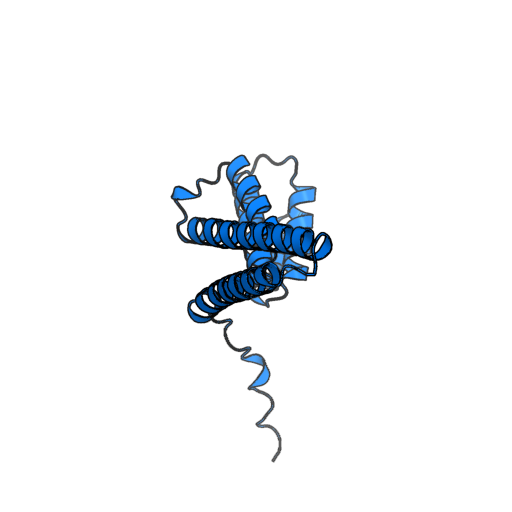3 ASP A O 1
ATOM 855 N N . GLN A 1 104 ? 8.423 2.978 -26.322 1.00 90.25 104 GLN A N 1
ATOM 856 C CA . GLN A 1 104 ? 9.454 3.088 -27.360 1.00 90.25 104 GLN A CA 1
ATOM 857 C C . GLN A 1 104 ? 9.491 1.854 -28.272 1.00 90.25 104 GLN A C 1
ATOM 859 O O . GLN A 1 104 ? 9.567 1.996 -29.490 1.00 90.25 104 GLN A O 1
ATOM 864 N N . ALA A 1 105 ? 9.381 0.649 -27.707 1.00 90.56 105 ALA A N 1
ATOM 865 C CA . ALA A 1 105 ? 9.347 -0.595 -28.474 1.00 90.56 105 ALA A CA 1
ATOM 866 C C . ALA A 1 105 ? 8.106 -0.694 -29.378 1.00 90.56 105 ALA A C 1
ATOM 868 O O . ALA A 1 105 ? 8.179 -1.271 -30.462 1.00 90.56 105 ALA A O 1
ATOM 869 N N . ARG A 1 106 ? 6.972 -0.111 -28.964 1.00 90.50 106 ARG A N 1
ATOM 870 C CA . ARG A 1 106 ? 5.771 0.004 -29.805 1.00 90.50 106 ARG A CA 1
ATOM 871 C C . ARG A 1 106 ? 5.973 0.956 -30.985 1.00 90.50 106 ARG A C 1
ATOM 873 O O . ARG A 1 106 ? 5.435 0.693 -32.058 1.00 90.50 106 ARG A O 1
ATOM 880 N N . LEU A 1 107 ? 6.728 2.038 -30.793 1.00 91.69 107 LEU A N 1
ATOM 881 C CA . LEU A 1 107 ? 7.009 3.037 -31.829 1.00 91.69 107 LEU A CA 1
ATOM 882 C C . LEU A 1 107 ? 8.082 2.578 -32.827 1.00 91.69 107 LEU A C 1
ATOM 884 O O . LEU A 1 107 ? 7.935 2.813 -34.024 1.00 91.69 107 LEU A O 1
ATOM 888 N N . ASP A 1 108 ? 9.131 1.902 -32.354 1.00 90.44 108 ASP A N 1
ATOM 889 C CA . ASP A 1 108 ? 10.183 1.314 -33.193 1.00 90.44 108 ASP A CA 1
ATOM 890 C C . ASP A 1 108 ? 10.465 -0.151 -32.804 1.00 90.44 108 ASP A C 1
ATOM 892 O O . ASP A 1 108 ? 11.419 -0.449 -32.075 1.00 90.44 108 ASP A O 1
ATOM 896 N N . PRO A 1 109 ? 9.669 -1.102 -33.330 1.00 84.19 109 PRO A N 1
ATOM 897 C CA . PRO A 1 109 ? 9.828 -2.521 -33.012 1.00 84.19 109 PRO A CA 1
ATOM 898 C C . PRO A 1 109 ? 11.118 -3.145 -33.557 1.00 84.19 109 PRO A C 1
ATOM 900 O O . PRO A 1 109 ? 11.494 -4.242 -33.144 1.00 84.19 109 PRO A O 1
ATOM 903 N N . ARG A 1 110 ? 11.796 -2.491 -34.514 1.00 83.44 110 ARG A N 1
ATOM 904 C CA . ARG A 1 110 ? 13.023 -3.020 -35.140 1.00 83.44 110 ARG A CA 1
ATOM 905 C C . ARG A 1 110 ? 14.245 -2.813 -34.253 1.00 83.44 110 ARG A C 1
ATOM 907 O O . ARG A 1 110 ? 15.260 -3.485 -34.439 1.00 83.44 110 ARG A O 1
ATOM 914 N N . ARG A 1 111 ? 14.144 -1.929 -33.260 1.00 80.25 111 ARG A N 1
ATOM 915 C CA . ARG A 1 111 ? 15.188 -1.684 -32.272 1.00 80.25 111 ARG A CA 1
ATOM 916 C C . ARG A 1 111 ? 15.088 -2.686 -31.121 1.00 80.25 111 ARG A C 1
ATOM 918 O O . ARG A 1 111 ? 14.536 -2.417 -30.057 1.00 80.25 111 ARG A O 1
ATOM 925 N N . GLY A 1 112 ? 15.663 -3.869 -31.348 1.00 74.50 112 GLY A N 1
ATOM 926 C CA . GLY A 1 112 ? 15.625 -5.005 -30.417 1.00 74.50 112 GLY A CA 1
ATOM 927 C C . GLY A 1 112 ? 16.230 -4.748 -29.027 1.00 74.50 112 GLY A C 1
ATOM 928 O O . GLY A 1 112 ? 15.940 -5.492 -28.088 1.00 74.50 112 GLY A O 1
ATOM 929 N N . ASP A 1 113 ? 17.020 -3.683 -28.865 1.00 85.00 113 ASP A N 1
ATOM 930 C CA . ASP A 1 113 ? 17.645 -3.316 -27.590 1.00 85.00 113 ASP A CA 1
ATOM 931 C C . ASP A 1 113 ? 16.618 -2.985 -26.496 1.00 85.00 113 ASP A C 1
ATOM 933 O O . ASP A 1 113 ? 16.855 -3.286 -25.324 1.00 85.00 113 ASP A O 1
ATOM 937 N N . TYR A 1 114 ? 15.449 -2.438 -26.854 1.00 85.44 114 TYR A N 1
ATOM 938 C CA . TYR A 1 114 ? 14.409 -2.085 -25.881 1.00 85.44 114 TYR A CA 1
ATOM 939 C C . TYR A 1 114 ? 13.884 -3.308 -25.124 1.00 85.44 114 TYR A C 1
ATOM 941 O O . TYR A 1 114 ? 13.796 -3.292 -23.897 1.00 85.44 114 TYR A O 1
ATOM 949 N N . TYR A 1 115 ? 13.636 -4.416 -25.827 1.00 82.50 115 TYR A N 1
ATOM 950 C CA . TYR A 1 115 ? 13.182 -5.663 -25.207 1.00 82.50 115 TYR A CA 1
ATOM 951 C C . TYR A 1 115 ? 14.232 -6.281 -24.281 1.00 82.50 115 TYR A C 1
ATOM 953 O O . TYR A 1 115 ? 13.880 -6.922 -23.288 1.00 82.50 115 TYR A O 1
ATOM 961 N N . ARG A 1 116 ? 15.524 -6.084 -24.575 1.00 86.38 116 ARG A N 1
ATOM 962 C CA . ARG A 1 116 ? 16.605 -6.519 -23.683 1.00 86.38 116 ARG A CA 1
ATOM 963 C C . ARG A 1 116 ? 16.580 -5.729 -22.376 1.00 86.38 116 ARG A C 1
ATOM 965 O O . ARG A 1 116 ? 16.675 -6.339 -21.316 1.00 86.38 116 ARG A O 1
ATOM 972 N N . VAL A 1 117 ? 16.414 -4.408 -22.453 1.00 88.00 117 VAL A N 1
ATOM 973 C CA . VAL A 1 117 ? 16.340 -3.534 -21.272 1.00 88.00 117 VAL A CA 1
ATOM 974 C C . VAL A 1 117 ? 15.112 -3.854 -20.420 1.00 88.00 117 VAL A C 1
ATOM 976 O O . VAL A 1 117 ? 15.260 -4.032 -19.213 1.00 88.00 117 VAL A O 1
ATOM 979 N N . ILE A 1 118 ? 13.933 -4.012 -21.033 1.00 87.81 118 ILE A N 1
ATOM 980 C CA . ILE A 1 118 ? 12.692 -4.378 -20.326 1.00 87.81 118 ILE A CA 1
ATOM 981 C C . ILE A 1 118 ? 12.894 -5.660 -19.509 1.00 87.81 118 ILE A C 1
ATOM 983 O O . ILE A 1 118 ? 12.677 -5.656 -18.301 1.00 87.81 118 ILE A O 1
ATOM 987 N N . ARG A 1 119 ? 13.430 -6.726 -20.123 1.00 88.69 119 ARG A N 1
ATOM 988 C CA . ARG A 1 119 ? 13.698 -7.996 -19.421 1.00 88.69 119 ARG A CA 1
ATOM 989 C C . ARG A 1 119 ? 14.665 -7.842 -18.247 1.00 88.69 119 ARG A C 1
ATOM 991 O O . ARG A 1 119 ? 14.484 -8.488 -17.218 1.00 88.69 119 ARG A O 1
ATOM 998 N N . SER A 1 120 ? 15.704 -7.019 -18.392 1.00 88.00 120 SER A N 1
ATOM 999 C CA . SER A 1 120 ? 16.647 -6.751 -17.301 1.00 88.00 120 SER A CA 1
ATOM 1000 C C . SER A 1 120 ? 15.984 -6.009 -16.137 1.00 88.00 120 SER A C 1
ATOM 1002 O O . SER A 1 120 ? 16.248 -6.333 -14.980 1.00 88.00 120 SER A O 1
ATOM 1004 N N . LEU A 1 121 ? 15.103 -5.051 -16.426 1.00 88.06 121 LEU A N 1
ATOM 1005 C CA . LEU A 1 121 ? 14.361 -4.307 -15.407 1.00 88.06 121 LEU A CA 1
ATOM 1006 C C . LEU A 1 121 ? 13.308 -5.177 -14.712 1.00 88.06 121 LEU A C 1
ATOM 1008 O O . LEU A 1 121 ? 13.188 -5.109 -13.491 1.00 88.06 121 LEU A O 1
ATOM 1012 N N . ASP A 1 122 ? 12.613 -6.044 -15.448 1.00 86.56 122 ASP A N 1
ATOM 1013 C CA . ASP A 1 122 ? 11.688 -7.023 -14.870 1.00 86.56 122 ASP A CA 1
ATOM 1014 C C . ASP A 1 122 ? 12.403 -7.981 -13.914 1.00 86.56 122 ASP A C 1
ATOM 1016 O O . ASP A 1 122 ? 11.910 -8.253 -12.818 1.00 86.56 122 ASP A O 1
ATOM 1020 N N . ALA A 1 123 ? 13.597 -8.454 -14.283 1.00 85.06 123 ALA A N 1
ATOM 1021 C CA . ALA A 1 123 ? 14.402 -9.308 -13.415 1.00 85.06 123 ALA A CA 1
ATOM 1022 C C . ALA A 1 123 ? 14.790 -8.598 -12.105 1.00 85.06 123 ALA A C 1
ATOM 1024 O O . ALA A 1 123 ? 14.671 -9.193 -11.035 1.00 85.06 123 ALA A O 1
ATOM 1025 N N . LEU A 1 124 ? 15.188 -7.320 -12.172 1.00 84.69 124 LEU A N 1
ATOM 1026 C CA . LEU A 1 124 ? 15.479 -6.494 -10.990 1.00 84.69 124 LEU A CA 1
ATOM 1027 C C . LEU A 1 124 ? 14.233 -6.252 -10.129 1.00 84.69 124 LEU A C 1
ATOM 1029 O O . LEU A 1 124 ? 14.286 -6.270 -8.897 1.00 84.69 124 LEU A O 1
ATOM 1033 N N . LYS A 1 125 ? 13.088 -6.033 -10.776 1.00 81.75 125 LYS A N 1
ATOM 1034 C CA . LYS A 1 125 ? 11.808 -5.855 -10.098 1.00 81.75 125 LYS A CA 1
ATOM 1035 C C . LYS A 1 125 ? 11.435 -7.112 -9.311 1.00 81.75 125 LYS A C 1
ATOM 1037 O O . LYS A 1 125 ? 11.093 -7.014 -8.132 1.00 81.75 125 LYS A O 1
ATOM 1042 N N . LEU A 1 126 ? 11.565 -8.280 -9.946 1.00 75.62 126 LEU A N 1
ATOM 1043 C CA . LEU A 1 126 ? 11.321 -9.591 -9.349 1.00 75.62 126 LEU A CA 1
ATOM 1044 C C . LEU A 1 126 ? 12.305 -9.901 -8.218 1.00 75.62 126 LEU A C 1
ATOM 1046 O O . LEU A 1 126 ? 11.861 -10.307 -7.145 1.00 75.62 126 LEU A O 1
ATOM 1050 N N . SER A 1 127 ? 13.610 -9.672 -8.399 1.00 76.19 127 SER A N 1
ATOM 1051 C CA . SER A 1 127 ? 14.603 -9.934 -7.346 1.00 76.19 127 SER A CA 1
ATOM 1052 C C . SER A 1 127 ? 14.305 -9.138 -6.076 1.00 76.19 127 SER A C 1
ATOM 1054 O O . SER A 1 127 ? 14.359 -9.691 -4.982 1.00 76.19 127 SER A O 1
ATOM 1056 N N . ASN A 1 128 ? 13.886 -7.879 -6.221 1.00 66.38 128 ASN A N 1
ATOM 1057 C CA . ASN A 1 128 ? 13.490 -7.031 -5.096 1.00 66.38 128 ASN A CA 1
ATOM 1058 C C . ASN A 1 128 ? 12.173 -7.466 -4.425 1.00 66.38 128 ASN A C 1
ATOM 1060 O O . ASN A 1 128 ? 11.906 -7.071 -3.293 1.00 66.38 128 ASN A O 1
ATOM 1064 N N . ILE A 1 129 ? 11.325 -8.246 -5.101 1.00 63.47 129 ILE A N 1
ATOM 1065 C CA . ILE A 1 129 ? 10.123 -8.846 -4.499 1.00 63.47 129 ILE A CA 1
ATOM 1066 C C . ILE A 1 129 ? 10.500 -10.109 -3.705 1.00 63.47 129 ILE A C 1
ATOM 1068 O O . ILE A 1 129 ? 9.947 -10.343 -2.628 1.00 63.47 129 ILE A O 1
ATOM 1072 N N . PHE A 1 130 ? 11.440 -10.915 -4.212 1.00 52.88 130 PHE A N 1
ATOM 1073 C CA . PHE A 1 130 ? 11.862 -12.166 -3.572 1.00 52.88 130 PHE A CA 1
ATOM 1074 C C . PHE A 1 130 ? 12.682 -11.949 -2.297 1.00 52.88 130 PHE A C 1
ATOM 1076 O O . PHE A 1 130 ? 12.402 -12.621 -1.307 1.00 52.88 130 PHE A O 1
ATOM 1083 N N . THR A 1 131 ? 13.604 -10.982 -2.271 1.00 53.09 131 THR A N 1
ATOM 1084 C CA . THR A 1 131 ? 14.416 -10.682 -1.075 1.00 53.09 131 THR A CA 1
ATOM 1085 C C . THR A 1 131 ? 13.556 -10.328 0.140 1.00 53.09 131 THR A C 1
ATOM 1087 O O . THR A 1 131 ? 13.736 -10.893 1.214 1.00 53.09 131 THR A O 1
ATOM 1090 N N . TYR A 1 132 ? 12.524 -9.499 -0.039 1.00 52.88 132 TYR A N 1
ATOM 1091 C CA . TYR A 1 132 ? 11.589 -9.171 1.042 1.00 52.88 132 TYR A CA 1
ATOM 1092 C C . TYR A 1 132 ? 10.764 -10.385 1.516 1.00 52.88 132 TYR A C 1
ATOM 1094 O O . TYR A 1 132 ? 10.466 -10.537 2.702 1.00 52.88 132 TYR A O 1
ATOM 1102 N N . ARG A 1 133 ? 10.376 -11.274 0.592 1.00 46.34 133 ARG A N 1
ATOM 1103 C CA . ARG A 1 133 ? 9.580 -12.469 0.914 1.00 46.34 133 ARG A CA 1
ATOM 1104 C C . ARG A 1 133 ? 10.390 -13.528 1.668 1.00 46.34 133 ARG A C 1
ATOM 1106 O O . ARG A 1 133 ? 9.795 -14.290 2.424 1.00 46.34 133 ARG A O 1
ATOM 1113 N N . GLU A 1 134 ? 11.704 -13.584 1.465 1.00 44.44 134 GLU A N 1
ATOM 1114 C CA . GLU A 1 134 ? 12.616 -14.481 2.188 1.00 44.44 134 GLU A CA 1
ATOM 1115 C C . GLU A 1 134 ? 12.959 -13.968 3.592 1.00 44.44 134 GLU A C 1
ATOM 1117 O O . GLU A 1 134 ? 13.003 -14.767 4.526 1.00 44.44 134 GLU A O 1
ATOM 1122 N N . GLU A 1 135 ? 13.124 -12.654 3.768 1.00 41.47 135 GLU A N 1
ATOM 1123 C CA . GLU A 1 135 ? 13.348 -12.031 5.085 1.00 41.47 135 GLU A CA 1
ATOM 1124 C C . GLU A 1 135 ? 12.083 -12.042 5.964 1.00 41.47 135 GLU A C 1
ATOM 1126 O O . GLU A 1 135 ? 12.162 -12.122 7.191 1.00 41.47 135 GLU A O 1
ATOM 1131 N N . HIS A 1 136 ? 10.898 -12.034 5.343 1.00 44.88 136 HIS A N 1
ATOM 1132 C CA . HIS A 1 136 ? 9.606 -12.075 6.030 1.00 44.88 136 HIS A CA 1
ATOM 1133 C C . HIS A 1 136 ? 8.663 -13.119 5.411 1.00 44.88 136 HIS A C 1
ATOM 1135 O O . HIS A 1 136 ? 7.652 -12.761 4.785 1.00 44.88 136 HIS A O 1
ATOM 1141 N N . PRO A 1 137 ? 8.961 -14.420 5.580 1.00 35.25 137 PRO A N 1
ATOM 1142 C CA . PRO A 1 137 ? 8.179 -15.477 4.968 1.00 35.25 137 PRO A CA 1
ATOM 1143 C C . PRO A 1 137 ? 6.752 -15.476 5.529 1.00 35.25 137 PRO A C 1
ATOM 1145 O O . PRO A 1 137 ? 6.562 -15.375 6.744 1.00 35.25 137 PRO A O 1
ATOM 1148 N N . PRO A 1 138 ? 5.719 -15.624 4.680 1.00 40.66 138 PRO A N 1
ATOM 1149 C CA . PRO A 1 138 ? 4.378 -15.887 5.177 1.00 40.66 138 PRO A CA 1
ATOM 1150 C C . PRO A 1 138 ? 4.418 -17.207 5.962 1.00 40.66 138 PRO A C 1
ATOM 1152 O O . PRO A 1 138 ? 4.693 -18.255 5.378 1.00 40.66 138 PRO A O 1
ATOM 1155 N N . GLU A 1 139 ? 4.170 -17.173 7.282 1.00 44.03 139 GLU A N 1
ATOM 1156 C CA . GLU A 1 139 ? 4.076 -18.389 8.108 1.00 44.03 139 GLU A CA 1
ATOM 1157 C C . GLU A 1 139 ? 3.179 -19.408 7.405 1.00 44.03 139 GLU A C 1
ATOM 1159 O O . GLU A 1 139 ? 2.078 -19.068 6.962 1.00 44.03 139 GLU A O 1
ATOM 1164 N N . ARG A 1 140 ? 3.663 -20.642 7.254 1.00 43.56 140 ARG A N 1
ATOM 1165 C CA . ARG A 1 140 ? 2.877 -21.705 6.629 1.00 43.56 140 ARG A CA 1
ATOM 1166 C C . ARG A 1 140 ? 1.589 -21.870 7.414 1.00 43.56 140 ARG A C 1
ATOM 1168 O O . ARG A 1 140 ? 1.629 -22.030 8.632 1.00 43.56 140 ARG A O 1
ATOM 1175 N N . ASP A 1 141 ? 0.482 -21.829 6.690 1.00 43.44 141 ASP A N 1
ATOM 1176 C CA . ASP A 1 141 ? -0.852 -22.057 7.208 1.00 43.44 141 ASP A CA 1
ATOM 1177 C C . ASP A 1 141 ? -0.887 -23.396 7.969 1.00 43.44 141 ASP A C 1
ATOM 1179 O O . ASP A 1 141 ? -0.851 -24.482 7.386 1.00 43.44 141 ASP A O 1
ATOM 1183 N N . ARG A 1 142 ? -0.861 -23.324 9.307 1.00 47.03 142 ARG A N 1
ATOM 1184 C CA . ARG A 1 142 ? -0.865 -24.508 10.182 1.00 47.03 142 ARG A CA 1
ATOM 1185 C C . ARG A 1 142 ? -2.238 -25.189 10.211 1.00 47.03 142 ARG A C 1
ATOM 1187 O O . ARG A 1 142 ? -2.345 -26.274 10.793 1.00 47.03 142 ARG A O 1
ATOM 1194 N N . SER A 1 143 ? -3.256 -24.613 9.564 1.00 47.84 143 SER A N 1
ATOM 1195 C CA . SER A 1 143 ? -4.615 -25.160 9.534 1.00 47.84 143 SER A CA 1
ATOM 1196 C C . SER A 1 143 ? -4.741 -26.447 8.705 1.00 47.84 143 SER A C 1
ATOM 1198 O O . SER A 1 143 ? -5.587 -27.280 9.016 1.00 47.84 143 SER A O 1
ATOM 1200 N N . GLN A 1 144 ? -3.838 -26.715 7.752 1.00 46.28 144 GLN A N 1
ATOM 1201 C CA . GLN A 1 144 ? -3.905 -27.929 6.918 1.00 46.28 144 GLN A CA 1
ATOM 1202 C C . GLN A 1 144 ? -3.238 -29.180 7.528 1.00 46.28 144 GLN A C 1
ATOM 1204 O O . GLN A 1 144 ? -3.234 -30.247 6.914 1.00 46.28 144 GLN A O 1
ATOM 1209 N N . SER A 1 145 ? -2.675 -29.092 8.740 1.00 45.19 145 SER A N 1
ATOM 1210 C CA . SER A 1 145 ? -1.925 -30.208 9.350 1.00 45.19 145 SER A CA 1
ATOM 1211 C C . SER A 1 145 ? -2.741 -31.124 10.272 1.00 45.19 145 SER A C 1
ATOM 1213 O O . SER A 1 145 ? -2.238 -32.174 10.671 1.00 45.19 145 SER A O 1
ATOM 1215 N N . ARG A 1 146 ? -3.993 -30.780 10.612 1.00 48.34 146 ARG A N 1
ATOM 1216 C CA . ARG A 1 146 ? -4.769 -31.523 11.628 1.00 48.34 146 ARG A CA 1
ATOM 1217 C C . ARG A 1 146 ? -5.716 -32.606 11.103 1.00 48.34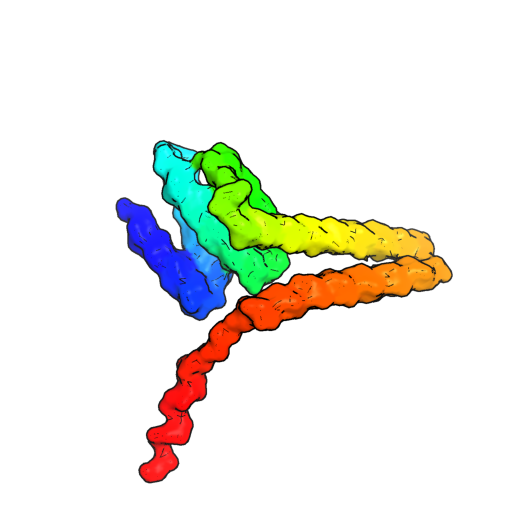 146 ARG A C 1
ATOM 1219 O O . ARG A 1 146 ? -6.185 -33.402 11.909 1.00 48.34 146 ARG A O 1
ATOM 1226 N N . ASP A 1 147 ? -5.910 -32.739 9.791 1.00 50.94 147 ASP A N 1
ATOM 1227 C CA . ASP A 1 147 ? -6.906 -33.679 9.238 1.00 50.94 147 ASP A CA 1
ATOM 1228 C C . ASP A 1 147 ? -6.376 -35.051 8.789 1.00 50.94 147 ASP A C 1
ATOM 1230 O O . ASP A 1 147 ? -7.127 -35.868 8.258 1.00 50.94 147 ASP A O 1
ATOM 1234 N N . ARG A 1 148 ? -5.099 -35.383 9.025 1.00 50.12 148 ARG A N 1
ATOM 1235 C CA . ARG A 1 148 ? -4.541 -36.675 8.566 1.00 50.12 148 ARG A CA 1
ATOM 1236 C C . ARG A 1 148 ? -4.478 -37.799 9.597 1.00 50.12 148 ARG A C 1
ATOM 1238 O O . ARG A 1 148 ? -3.985 -38.868 9.249 1.00 50.12 148 ARG A O 1
ATOM 1245 N N . HIS A 1 149 ? -5.003 -37.640 10.813 1.00 49.75 149 HIS A N 1
ATOM 1246 C CA . HIS A 1 149 ? -4.994 -38.704 11.836 1.00 49.75 149 HIS A CA 1
ATOM 1247 C C . HIS A 1 149 ? -6.371 -38.953 12.476 1.00 49.75 149 HIS A C 1
ATOM 1249 O O . HIS A 1 149 ? -6.515 -38.963 13.692 1.00 49.75 149 HIS A O 1
ATOM 1255 N N . LYS A 1 150 ? -7.394 -39.208 11.652 1.00 48.34 150 LYS A N 1
ATOM 1256 C CA . LYS A 1 150 ? -8.608 -39.937 12.070 1.00 48.34 150 LYS A CA 1
ATOM 1257 C C . LYS A 1 150 ? -9.117 -40.837 10.946 1.00 48.34 150 LYS A C 1
ATOM 1259 O O . LYS A 1 150 ? -10.190 -40.613 10.409 1.00 48.34 150 LYS A O 1
ATOM 1264 N N . LYS A 1 151 ? -8.335 -41.848 10.570 1.00 47.06 151 LYS A N 1
ATOM 1265 C CA . LYS A 1 151 ? -8.831 -43.071 9.915 1.00 47.06 151 LYS A CA 1
ATOM 1266 C C . LYS A 1 151 ? -7.841 -44.199 10.186 1.00 47.06 151 LYS A C 1
ATOM 1268 O O . LYS A 1 151 ? -6.870 -44.347 9.448 1.00 47.06 151 LYS A O 1
ATOM 1273 N N . ARG A 1 152 ? -8.095 -44.947 11.255 1.00 45.34 152 ARG A N 1
ATOM 1274 C CA . ARG A 1 152 ? -7.978 -46.406 11.359 1.00 45.34 152 ARG A CA 1
ATOM 1275 C C . ARG A 1 152 ? -8.498 -46.841 12.717 1.00 45.34 152 ARG A C 1
ATOM 1277 O O . ARG A 1 152 ? -8.184 -46.132 13.695 1.00 45.34 152 ARG A O 1
#

Foldseek 3Di:
DLPVLLVVLVVCVVVVVLVVSLVSLVVSCVVCVPPPCLVVLLVSLCSNLVSCVVVLVLVSNLVSNVVNVVSPDDCVVPVVSVVSNVLSVLLVVLVVVLVVLVVVCVVPVVPCVSVVVNVVSVVVSVVSVVVVCVVPPDPPDPVPVPPPPPDD

Secondary structure (DSSP, 8-state):
--HHHHHHHHHHHHTT-HHHHHHHHHHHHHHTTT-S-HHHHHHHHHHHHHHHHHTT-HHHHHHHHHHHHHTT--GGG-HHHHHHHHHHHHHHHHHHHHHHHHHHHHH-TT-THHHHHHHHHHHHHHHHHHHHHHHS-----GGGGSSSS---

Radius of gyration: 20.05 Å; chains: 1; bounding box: 37×62×53 Å

pLDDT: mean 82.23, std 17.3, range [35.25, 97.81]

Sequence (152 aa):
MATDEYTTACLEKEAREYEKAIALFTKILSEQNNTTNKNYLIMVYKRRAECYYKLAKFQNVIDDINKAKQEGFDISKDPDFFYILNHCTIQCTLQQVINNFEDQARLDPRRGDYYRVIRSLDALKLSNIFTYREEHPPERDRSQSRDRHKKR